Protein AF-A0A662TDF8-F1 (afdb_monomer_lite)

Foldseek 3Di:
DDPVVVVVVVVVVVVVCVVCVVVLQVVQLQQADPCQPPDPPRQRDDPPRGDGHCVSVVVCVVDCNVVVVVVVVVCVVVVVVVCCVVVVVVVCCLVVCCPDPCNDPVNVPD

Sequence (110 aa):
MSWKKILGLIGLAIYGLWALGPYYLTVITSFKKLTDVFSIPPKIIPYVDFTPTLEAYERVFTTRAVWTFVTSLIVASAGTIIAIVVGLLAAYGFSRFPKAPLNDERSFFI

Secondary structure (DSSP, 8-state):
--HHHHHHHHHHHHHHHHHHHHHHHHHHHHTS-HHHHS-SSPP-SBTTTB---SHHHHHHHHTTHHHHHHHHHHHHHHHHHHHHHHHHHHHHHHHH-TTSTTSSGGGG--

Radius of gyration: 24.87 Å; chains: 1; bounding box: 52×32×56 Å

Structure (mmCIF, N/CA/C/O backbone):
data_AF-A0A662TDF8-F1
#
_entry.id   AF-A0A662TDF8-F1
#
loop_
_atom_site.group_PDB
_atom_site.id
_atom_site.type_symbol
_atom_site.label_atom_id
_atom_site.label_alt_id
_atom_site.label_comp_id
_atom_site.label_asym_id
_atom_site.label_entity_id
_atom_site.label_seq_id
_atom_site.pdbx_PDB_ins_code
_atom_site.Cartn_x
_atom_site.Cartn_y
_atom_site.Cartn_z
_atom_site.occupancy
_atom_site.B_iso_or_equiv
_atom_site.auth_seq_id
_atom_site.auth_comp_id
_atom_site.auth_asym_id
_atom_site.auth_atom_id
_atom_site.pdbx_PDB_model_num
ATOM 1 N N . MET A 1 1 ? 26.471 -17.401 17.906 1.00 69.38 1 MET A N 1
ATOM 2 C CA . MET A 1 1 ? 26.042 -16.251 17.072 1.00 69.38 1 MET A CA 1
ATOM 3 C C . MET A 1 1 ? 26.892 -15.041 17.454 1.00 69.38 1 MET A C 1
ATOM 5 O O . MET A 1 1 ? 27.060 -14.817 18.640 1.00 69.38 1 MET A O 1
ATOM 9 N N . SER A 1 2 ? 27.501 -14.318 16.505 1.00 88.56 2 SER A N 1
ATOM 10 C CA . SER A 1 2 ? 28.352 -13.152 16.830 1.00 88.56 2 SER A CA 1
ATOM 11 C C . SER A 1 2 ? 27.508 -12.008 17.413 1.00 88.56 2 SER A C 1
ATOM 13 O O . SER A 1 2 ? 26.439 -11.724 16.879 1.00 88.56 2 SER A O 1
ATOM 15 N N . TRP A 1 3 ? 27.991 -11.333 18.463 1.00 89.62 3 TRP A N 1
ATOM 16 C CA . TRP A 1 3 ? 27.353 -10.174 19.121 1.00 89.62 3 TRP A CA 1
ATOM 17 C C . TRP A 1 3 ? 26.863 -9.101 18.133 1.00 89.62 3 TRP A C 1
ATOM 19 O O . TRP A 1 3 ? 25.749 -8.598 18.255 1.00 89.62 3 TRP A O 1
ATOM 29 N N . LYS A 1 4 ? 27.637 -8.842 17.070 1.00 93.56 4 LYS A N 1
ATOM 30 C CA . LYS A 1 4 ? 27.266 -7.901 16.000 1.00 93.56 4 LYS A CA 1
ATOM 31 C C . LYS A 1 4 ? 25.969 -8.298 15.281 1.00 93.56 4 LYS A C 1
ATOM 33 O O . LYS A 1 4 ? 25.192 -7.431 14.902 1.00 93.56 4 LYS A O 1
ATOM 38 N N . LYS A 1 5 ? 25.710 -9.602 15.120 1.00 92.31 5 LYS A N 1
ATOM 39 C CA . LYS A 1 5 ? 24.472 -10.110 14.504 1.00 92.31 5 LYS A CA 1
ATOM 40 C C . LYS A 1 5 ? 23.270 -9.915 15.424 1.00 92.31 5 LYS A C 1
ATOM 42 O O . LYS A 1 5 ? 22.206 -9.565 14.940 1.00 92.31 5 LYS A O 1
ATOM 47 N N . ILE A 1 6 ? 23.445 -10.110 16.733 1.00 94.62 6 ILE A N 1
ATOM 48 C CA . ILE A 1 6 ? 22.377 -9.891 17.719 1.00 94.62 6 ILE A CA 1
ATOM 49 C C . ILE A 1 6 ? 21.980 -8.413 17.731 1.00 94.62 6 ILE A C 1
ATOM 51 O O . ILE A 1 6 ? 20.801 -8.103 17.597 1.00 94.62 6 ILE A O 1
ATOM 55 N N . LEU A 1 7 ? 22.961 -7.505 17.786 1.00 95.38 7 LEU A N 1
ATOM 56 C CA . LEU A 1 7 ? 22.705 -6.067 17.682 1.00 95.38 7 LEU A CA 1
ATOM 57 C C . LEU A 1 7 ? 22.019 -5.687 16.365 1.00 95.38 7 LEU A C 1
ATOM 59 O O . LEU A 1 7 ? 21.060 -4.921 16.376 1.00 95.38 7 LEU A O 1
ATOM 63 N N . GLY A 1 8 ? 22.477 -6.250 15.242 1.00 96.00 8 GLY A N 1
ATOM 64 C CA . GLY A 1 8 ? 21.857 -6.021 13.937 1.00 96.00 8 GLY A CA 1
ATOM 65 C C . GLY A 1 8 ? 20.395 -6.475 13.886 1.00 96.00 8 GLY A C 1
ATOM 66 O O . GLY A 1 8 ? 19.549 -5.745 13.381 1.00 96.00 8 GLY A O 1
ATOM 67 N N . LEU A 1 9 ? 20.078 -7.641 14.457 1.00 96.12 9 LEU A N 1
ATOM 68 C CA . LEU A 1 9 ? 18.707 -8.158 14.519 1.00 96.12 9 LEU A CA 1
ATOM 69 C C . LEU A 1 9 ? 17.807 -7.316 15.426 1.00 96.12 9 LEU A C 1
ATOM 71 O O . LEU A 1 9 ? 16.669 -7.043 15.058 1.00 96.12 9 LEU A O 1
ATOM 75 N N . ILE A 1 10 ? 18.313 -6.875 16.581 1.00 96.75 10 ILE A N 1
ATOM 76 C CA . ILE A 1 10 ? 17.571 -5.983 17.483 1.00 96.75 10 ILE A CA 1
ATOM 77 C C . ILE A 1 10 ? 17.284 -4.650 16.784 1.00 96.75 10 ILE A C 1
ATOM 79 O O . ILE A 1 10 ? 16.146 -4.187 16.799 1.00 96.75 10 ILE A O 1
ATOM 83 N N . GLY A 1 11 ? 18.285 -4.063 16.122 1.00 96.88 11 GLY A N 1
ATOM 84 C CA . GLY A 1 11 ? 18.109 -2.831 15.352 1.00 96.88 11 GLY A CA 1
ATOM 85 C C . GLY A 1 11 ? 17.078 -2.983 14.232 1.00 96.88 11 GLY A C 1
ATOM 86 O O . GLY A 1 11 ? 16.192 -2.141 14.094 1.00 96.88 11 GLY A O 1
ATOM 87 N N . LEU A 1 12 ? 17.136 -4.089 13.484 1.00 96.88 12 LEU A N 1
ATOM 88 C CA . LEU A 1 12 ? 16.159 -4.403 12.441 1.00 96.88 12 LEU A CA 1
ATOM 89 C C . LEU A 1 12 ? 14.746 -4.574 13.012 1.00 96.88 12 LEU A C 1
ATOM 91 O O . LEU A 1 12 ? 13.791 -4.075 12.424 1.00 96.88 12 LEU A O 1
ATOM 95 N N . ALA A 1 13 ? 14.606 -5.243 14.159 1.00 96.50 13 ALA A N 1
ATOM 96 C CA . ALA A 1 13 ? 13.317 -5.433 14.816 1.00 96.50 13 ALA A CA 1
ATOM 97 C C . ALA A 1 13 ? 12.715 -4.100 15.284 1.00 96.50 13 ALA A C 1
ATOM 99 O O . ALA A 1 13 ? 11.542 -3.840 15.028 1.00 96.50 13 ALA A O 1
ATOM 100 N N . ILE A 1 14 ? 13.515 -3.229 15.907 1.00 97.31 14 ILE A N 1
ATOM 101 C CA . ILE A 1 14 ? 13.073 -1.895 16.346 1.00 97.31 14 ILE A CA 1
ATOM 102 C C . ILE A 1 14 ? 12.636 -1.053 15.145 1.00 97.31 14 ILE A C 1
ATOM 104 O O . ILE A 1 14 ? 11.553 -0.467 15.163 1.00 97.31 14 ILE A O 1
ATOM 108 N N . TYR A 1 15 ? 13.448 -1.021 14.087 1.00 97.12 15 TYR A N 1
ATOM 109 C CA . TYR A 1 15 ? 13.101 -0.301 12.865 1.00 97.12 15 TYR A CA 1
ATOM 110 C C . TYR A 1 15 ? 11.837 -0.869 12.212 1.00 97.12 15 TYR A C 1
ATOM 112 O O . TYR A 1 15 ? 10.969 -0.108 11.796 1.00 97.12 15 TYR A O 1
ATOM 120 N N . GLY A 1 16 ? 11.696 -2.196 12.181 1.00 97.00 16 GLY A N 1
ATOM 121 C CA . GLY A 1 16 ? 10.501 -2.871 11.688 1.00 97.00 16 GLY A CA 1
ATOM 122 C C . GLY A 1 16 ? 9.251 -2.481 12.474 1.00 97.00 16 GLY A C 1
ATOM 123 O O . GLY A 1 16 ? 8.243 -2.128 11.872 1.00 97.00 16 GLY A O 1
ATOM 124 N N . LEU A 1 17 ? 9.316 -2.464 13.808 1.00 95.75 17 LEU A N 1
ATOM 125 C CA . LEU A 1 17 ? 8.200 -2.022 14.652 1.00 95.75 17 LEU A CA 1
ATOM 126 C C . LEU A 1 17 ? 7.835 -0.556 14.398 1.00 95.75 17 LEU A C 1
ATOM 128 O O . LEU A 1 17 ? 6.655 -0.228 14.290 1.00 95.75 17 LEU A O 1
ATOM 132 N N . TRP A 1 18 ? 8.833 0.315 14.255 1.00 96.44 18 TRP A N 1
ATOM 133 C CA . TRP A 1 18 ? 8.610 1.725 13.942 1.00 96.44 18 TRP A CA 1
ATOM 134 C C . TRP A 1 18 ? 7.978 1.916 12.557 1.00 96.44 18 TRP A C 1
ATOM 136 O O . TRP A 1 18 ? 6.995 2.642 12.420 1.00 96.44 18 TRP A O 1
ATOM 146 N N . ALA A 1 19 ? 8.485 1.208 11.546 1.00 96.12 19 ALA A N 1
ATOM 147 C CA . ALA A 1 19 ? 7.968 1.256 10.184 1.00 96.12 19 ALA A CA 1
ATOM 148 C C . ALA A 1 19 ? 6.542 0.690 10.083 1.00 96.12 19 ALA A C 1
ATOM 150 O O . ALA A 1 19 ? 5.734 1.214 9.321 1.00 96.12 19 ALA A O 1
ATOM 151 N N . LEU A 1 20 ? 6.218 -0.352 10.858 1.00 96.12 20 LEU A N 1
ATOM 152 C CA . LEU A 1 20 ? 4.903 -1.003 10.862 1.00 96.12 20 LEU A CA 1
ATOM 153 C C . LEU A 1 20 ? 3.865 -0.300 11.747 1.00 96.12 20 LEU A C 1
ATOM 155 O O . LEU A 1 20 ? 2.669 -0.467 11.513 1.00 96.12 20 LEU A O 1
ATOM 159 N N . GLY A 1 21 ? 4.288 0.509 12.719 1.00 94.94 21 GLY A N 1
ATOM 160 C CA . GLY A 1 21 ? 3.408 1.273 13.609 1.00 94.94 21 GLY A CA 1
ATOM 161 C C . GLY A 1 21 ? 2.254 2.015 12.906 1.00 94.94 21 GLY A C 1
ATOM 162 O O . GLY A 1 21 ? 1.094 1.776 13.252 1.00 94.94 21 GLY A O 1
ATOM 163 N N . PRO A 1 22 ? 2.503 2.872 11.896 1.00 95.00 22 PRO A N 1
ATOM 164 C CA . PRO A 1 22 ? 1.427 3.574 11.186 1.00 95.00 22 PRO A CA 1
ATOM 165 C C . PRO A 1 22 ? 0.495 2.635 10.401 1.00 95.00 22 PRO A C 1
ATOM 167 O O . PRO A 1 22 ? -0.705 2.903 10.288 1.00 95.00 22 PRO A O 1
ATOM 170 N N . TYR A 1 23 ? 1.007 1.510 9.894 1.00 95.94 23 TYR A N 1
ATOM 171 C CA . TYR A 1 23 ? 0.178 0.508 9.217 1.00 95.94 23 TYR A CA 1
ATOM 172 C C . TYR A 1 23 ? -0.722 -0.222 10.206 1.00 95.94 23 TYR A C 1
ATOM 174 O O . TYR A 1 23 ? -1.902 -0.405 9.920 1.00 95.94 23 TYR A O 1
ATOM 182 N N . TYR A 1 24 ? -0.209 -0.561 11.391 1.00 94.94 24 TYR A N 1
ATOM 183 C CA . TYR A 1 24 ? -1.027 -1.108 12.469 1.00 94.94 24 TYR A CA 1
ATOM 184 C C . TYR A 1 24 ? -2.194 -0.172 12.793 1.00 94.94 24 TYR A C 1
ATOM 186 O O . TYR A 1 24 ? -3.339 -0.620 12.793 1.00 94.94 24 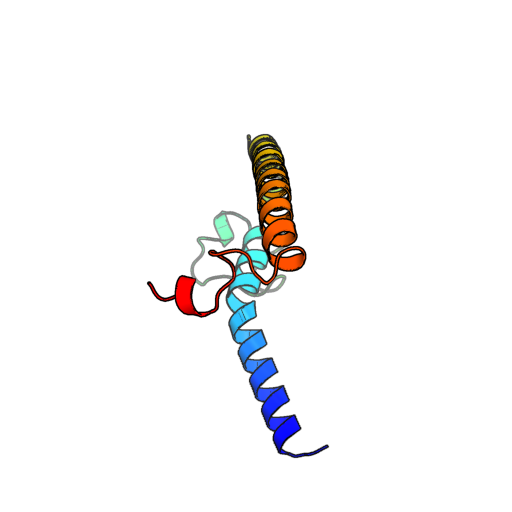TYR A O 1
ATOM 194 N N . LEU A 1 25 ? -1.925 1.130 12.961 1.00 93.62 25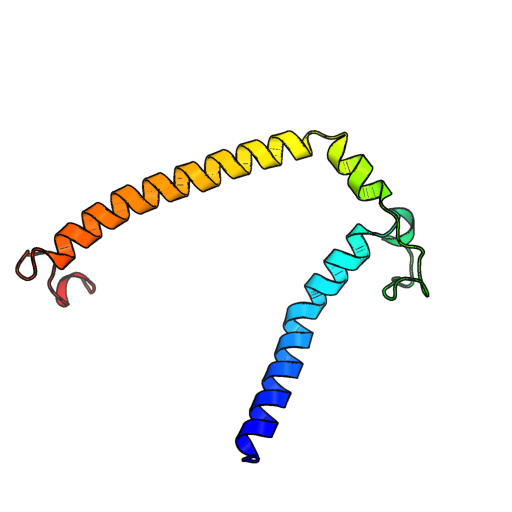 LEU A N 1
ATOM 195 C CA . LEU A 1 25 ? -2.966 2.130 13.212 1.00 93.62 25 LEU A CA 1
ATOM 196 C C . LEU A 1 25 ? -3.999 2.201 12.081 1.00 93.62 25 LEU A C 1
ATOM 198 O O . LEU A 1 25 ? -5.192 2.268 12.358 1.00 93.62 25 LEU A O 1
ATOM 202 N N . THR A 1 26 ? -3.558 2.137 10.825 1.00 94.62 26 THR A N 1
ATOM 203 C CA . THR A 1 26 ? -4.446 2.155 9.650 1.00 94.62 26 THR A CA 1
ATOM 204 C C . THR A 1 26 ? -5.339 0.913 9.585 1.00 94.62 26 THR A C 1
ATOM 206 O O . THR A 1 26 ? -6.529 0.999 9.280 1.00 94.62 26 THR A O 1
ATOM 209 N N . VAL A 1 27 ? -4.785 -0.257 9.904 1.00 95.12 27 VAL A N 1
ATOM 210 C CA . VAL A 1 27 ? -5.541 -1.513 9.913 1.00 95.12 27 VAL A CA 1
ATOM 211 C C . VAL A 1 27 ? -6.585 -1.484 11.023 1.00 95.12 27 VAL A C 1
ATOM 213 O O . VAL A 1 27 ? -7.760 -1.702 10.743 1.00 95.12 27 VAL A O 1
ATOM 216 N N . ILE A 1 28 ? -6.215 -1.151 12.263 1.00 94.31 28 ILE A N 1
ATOM 217 C CA . ILE A 1 28 ? -7.189 -1.132 13.364 1.00 94.31 28 ILE A CA 1
ATOM 218 C C . ILE A 1 28 ? -8.284 -0.082 13.154 1.00 94.31 28 ILE A C 1
ATOM 220 O O . ILE A 1 28 ? -9.422 -0.330 13.538 1.00 94.31 28 ILE A O 1
ATOM 224 N N . THR A 1 29 ? -7.982 1.078 12.553 1.00 93.62 29 THR A N 1
ATOM 225 C CA . THR A 1 29 ? -8.994 2.118 12.308 1.00 93.62 29 THR A CA 1
ATOM 226 C C . THR A 1 29 ? -10.001 1.691 11.255 1.00 93.62 29 THR A C 1
ATOM 228 O O . THR A 1 29 ? -11.169 2.041 11.391 1.00 93.62 29 THR A O 1
ATOM 231 N N . SER A 1 30 ? -9.597 0.874 10.277 1.00 94.19 30 SER A N 1
ATOM 232 C CA . SER A 1 30 ? -10.517 0.314 9.278 1.00 94.19 30 SER A CA 1
ATOM 233 C C . SER A 1 30 ? -11.607 -0.588 9.878 1.00 94.19 30 SER A C 1
ATOM 235 O O . SER A 1 30 ? -12.673 -0.726 9.285 1.00 94.19 30 SER A O 1
ATOM 237 N N . PHE A 1 31 ? -11.363 -1.164 11.063 1.00 95.25 31 PHE A N 1
ATOM 238 C CA . PHE A 1 31 ? -12.317 -2.020 11.779 1.00 95.25 31 PHE A CA 1
ATOM 239 C C . PHE A 1 31 ? -13.090 -1.290 12.892 1.00 95.25 31 PHE A C 1
ATOM 241 O O . PHE A 1 31 ? -13.898 -1.912 13.585 1.00 95.25 31 PHE A O 1
ATOM 248 N N . LYS A 1 32 ? -12.857 0.010 13.105 1.00 92.88 32 LYS A N 1
ATOM 249 C CA . LYS A 1 32 ? -13.582 0.806 14.109 1.00 92.88 32 LYS A CA 1
ATOM 250 C C . LYS A 1 32 ? -14.879 1.366 13.538 1.00 92.88 32 LYS A C 1
ATOM 252 O O . LYS A 1 32 ? -14.956 1.712 12.361 1.00 92.88 32 LYS A O 1
ATOM 257 N N . LYS A 1 33 ? -15.872 1.560 14.408 1.00 91.62 33 LYS A N 1
ATOM 258 C CA . LYS A 1 33 ? -17.033 2.399 14.089 1.00 91.62 33 LYS A CA 1
ATOM 259 C C . LYS A 1 33 ? -16.603 3.856 13.960 1.00 91.62 33 LYS A C 1
ATOM 261 O O . LYS A 1 33 ? -15.683 4.293 14.650 1.00 91.62 33 LYS A O 1
ATOM 266 N N . LEU A 1 34 ? -17.321 4.642 13.156 1.00 88.12 34 LEU A N 1
ATOM 267 C CA . LEU A 1 34 ? -17.028 6.073 12.984 1.00 88.12 34 LEU A CA 1
ATOM 268 C C . LEU A 1 34 ? -17.005 6.831 14.320 1.00 88.12 34 LEU A C 1
ATOM 270 O O . LEU A 1 34 ? -16.165 7.701 14.516 1.00 88.12 34 LEU A O 1
ATOM 274 N N . THR A 1 35 ? -17.864 6.455 15.268 1.00 89.94 35 THR A N 1
ATOM 275 C CA . THR A 1 35 ? -17.896 7.039 16.617 1.00 89.94 35 THR A CA 1
ATOM 276 C C . THR A 1 35 ? -16.639 6.739 17.437 1.00 89.94 35 THR A C 1
ATOM 278 O O . THR A 1 35 ? -16.202 7.588 18.206 1.00 89.94 35 THR A O 1
ATOM 281 N N . ASP A 1 36 ? -16.033 5.561 17.260 1.00 89.06 36 ASP A N 1
ATOM 282 C CA . ASP A 1 36 ? -14.815 5.139 17.969 1.00 89.06 36 ASP A CA 1
ATOM 283 C C . ASP A 1 36 ? -13.534 5.702 17.336 1.00 89.06 36 ASP A C 1
ATOM 285 O O . ASP A 1 36 ? -12.484 5.742 17.976 1.00 89.06 36 ASP A O 1
ATOM 289 N N . VAL A 1 37 ? -13.596 6.138 16.074 1.00 88.88 37 VAL A N 1
ATOM 290 C CA . VAL A 1 37 ? -12.472 6.806 15.397 1.00 88.88 37 VAL A CA 1
ATOM 291 C C . VAL A 1 37 ? -12.248 8.212 15.961 1.00 88.88 37 VAL A C 1
ATOM 293 O O . VAL A 1 37 ? -11.102 8.627 16.106 1.00 88.88 37 VAL A O 1
ATOM 296 N N . PHE A 1 38 ? -13.324 8.925 16.310 1.00 89.31 38 PHE A N 1
ATOM 297 C CA . PHE A 1 38 ? -13.268 10.304 16.815 1.00 89.31 38 PHE A CA 1
ATOM 298 C C . PHE A 1 38 ? -13.365 10.415 18.348 1.00 89.31 38 PHE A C 1
ATOM 300 O O . PHE A 1 38 ? -13.480 11.521 18.876 1.00 89.31 38 PHE A O 1
ATOM 307 N N . SER A 1 39 ? -13.328 9.297 19.081 1.00 90.06 39 SER A N 1
ATOM 308 C CA . SER A 1 39 ? -13.399 9.311 20.545 1.00 90.06 39 SER A CA 1
ATOM 309 C C . SER A 1 39 ? -12.074 9.731 21.191 1.00 90.06 39 SER A C 1
ATOM 311 O O . SER A 1 39 ? -11.001 9.325 20.742 1.00 90.06 39 SER A O 1
ATOM 313 N N . ILE A 1 40 ? -12.157 10.475 22.297 1.00 89.50 40 ILE A N 1
ATOM 314 C CA . ILE A 1 40 ? -11.024 10.835 23.161 1.00 89.50 40 ILE A CA 1
ATOM 315 C C . ILE A 1 40 ? -11.231 10.128 24.512 1.00 89.50 40 ILE A C 1
ATOM 317 O O . ILE A 1 40 ? -12.278 10.351 25.122 1.00 89.50 40 ILE A O 1
ATOM 321 N N . PRO A 1 41 ? -10.289 9.304 25.016 1.00 88.25 41 PRO A N 1
ATOM 322 C CA . PRO A 1 41 ? -8.967 8.969 24.467 1.00 88.25 41 PRO A CA 1
ATOM 323 C C . PRO A 1 41 ? -9.014 8.044 23.228 1.00 88.25 41 PRO A C 1
ATOM 325 O O . PRO A 1 41 ? -10.009 7.346 23.020 1.00 88.25 41 PRO A O 1
ATOM 328 N N . PRO A 1 42 ? -7.949 8.015 22.398 1.00 87.50 42 PRO A N 1
ATOM 329 C CA . PRO A 1 42 ? -7.900 7.175 21.205 1.00 87.50 42 PRO A CA 1
ATOM 330 C C . PRO A 1 42 ? -7.855 5.692 21.580 1.00 87.50 42 PRO A C 1
ATOM 332 O O . PRO A 1 42 ? -6.983 5.243 22.319 1.00 87.50 42 PRO A O 1
ATOM 335 N N . LYS A 1 43 ? -8.777 4.920 21.011 1.00 89.69 43 LYS A N 1
ATOM 336 C CA . LYS A 1 43 ? -8.876 3.469 21.194 1.00 89.69 43 LYS A CA 1
ATOM 337 C C . LYS A 1 43 ? -7.874 2.777 20.278 1.00 89.69 43 LYS A C 1
ATOM 339 O O . LYS A 1 43 ? -7.966 2.967 19.068 1.00 89.69 43 LYS A O 1
ATOM 344 N N . ILE A 1 44 ? -6.914 2.009 20.780 1.00 90.31 44 ILE A N 1
ATOM 345 C CA . ILE A 1 44 ? -5.839 1.428 19.947 1.00 90.31 44 ILE A CA 1
ATOM 346 C C . ILE A 1 44 ? -5.880 -0.101 19.982 1.00 90.31 44 ILE A C 1
ATOM 348 O O . ILE A 1 44 ? -5.641 -0.747 18.963 1.00 90.31 44 ILE A O 1
ATOM 352 N N . ILE A 1 45 ? -6.244 -0.687 21.115 1.00 91.31 45 ILE A N 1
ATOM 353 C CA . ILE A 1 45 ? -6.188 -2.126 21.340 1.00 91.31 45 ILE A CA 1
ATOM 354 C C . ILE A 1 45 ? -7.548 -2.753 20.979 1.00 91.31 45 ILE A C 1
ATOM 356 O O . ILE A 1 45 ? -8.553 -2.468 21.639 1.00 91.31 45 ILE A O 1
ATOM 360 N N . PRO A 1 46 ? -7.624 -3.614 19.946 1.00 88.25 46 PRO A N 1
ATOM 361 C CA . PRO A 1 46 ? -8.867 -4.298 19.591 1.00 88.25 46 PRO A CA 1
ATOM 362 C C . PRO A 1 46 ? -9.308 -5.255 20.708 1.00 88.25 46 PRO 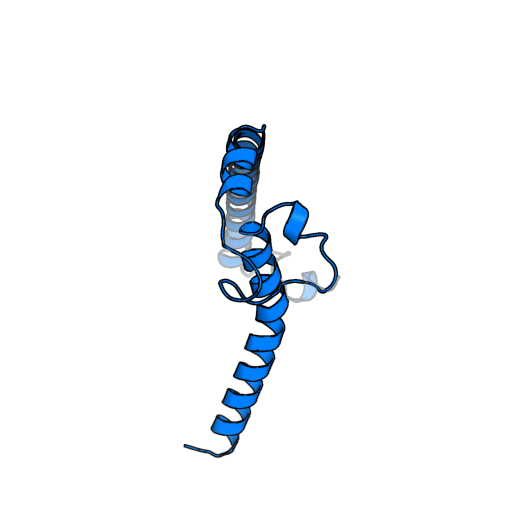A C 1
ATOM 364 O O . PRO A 1 46 ? -8.471 -5.821 21.407 1.00 88.25 46 PRO A O 1
ATOM 367 N N . TYR A 1 47 ? -10.622 -5.443 20.867 1.00 88.06 47 TYR A N 1
ATOM 368 C CA . TYR A 1 47 ? -11.282 -6.250 21.912 1.00 88.06 47 TYR A CA 1
ATOM 369 C C . TYR A 1 47 ? -11.163 -5.727 23.351 1.00 88.06 47 TYR A C 1
ATOM 371 O O . TYR A 1 47 ? -11.953 -6.138 24.197 1.00 88.06 47 TYR A O 1
ATOM 379 N N . VAL A 1 48 ? -10.230 -4.812 23.625 1.00 88.31 48 VAL A N 1
ATOM 380 C CA . VAL A 1 48 ? -10.109 -4.119 24.917 1.00 88.31 48 VAL A CA 1
ATOM 381 C C . VAL A 1 48 ? -10.766 -2.742 24.842 1.00 88.31 48 VAL A C 1
ATOM 383 O O . VAL A 1 48 ? -11.644 -2.436 25.643 1.00 88.31 48 VAL A O 1
ATOM 386 N N . ASP A 1 49 ? -10.406 -1.940 23.836 1.00 88.19 49 ASP A N 1
ATOM 387 C CA . ASP A 1 49 ? -10.873 -0.553 23.720 1.00 88.19 49 ASP A CA 1
ATOM 388 C C . ASP A 1 49 ? -12.131 -0.414 22.839 1.00 88.19 49 ASP A C 1
ATOM 390 O O . ASP A 1 49 ? -12.940 0.505 23.012 1.00 88.19 49 ASP A O 1
ATOM 394 N N . PHE A 1 50 ? -12.295 -1.306 21.856 1.00 89.31 50 PHE A N 1
ATOM 395 C CA . PHE A 1 50 ? -13.415 -1.317 20.909 1.00 89.31 50 PHE A CA 1
ATOM 396 C C . PHE A 1 50 ? -13.723 -2.728 20.399 1.00 89.31 50 PHE A C 1
ATOM 398 O O . PHE A 1 50 ? -12.863 -3.613 20.402 1.00 89.31 50 PHE A O 1
ATOM 405 N N . THR A 1 51 ? -14.945 -2.922 19.904 1.00 91.88 51 THR A N 1
ATOM 406 C CA . THR A 1 51 ? -15.363 -4.144 19.213 1.00 91.88 51 THR A CA 1
ATOM 407 C C . THR A 1 51 ? -15.127 -3.992 17.704 1.00 91.88 51 THR A C 1
ATOM 409 O O . THR A 1 51 ? -15.677 -3.069 17.102 1.00 91.88 51 THR A O 1
ATOM 412 N N . PRO A 1 52 ? -14.295 -4.842 17.069 1.00 92.81 52 PRO A N 1
ATOM 413 C CA . PRO A 1 52 ? -14.071 -4.779 15.625 1.00 92.81 52 PRO A CA 1
ATOM 414 C C . PRO A 1 52 ? -15.364 -4.993 14.829 1.00 92.81 52 PRO A C 1
ATOM 416 O O . PRO A 1 52 ? -16.160 -5.875 15.151 1.00 92.81 52 PRO A O 1
ATOM 419 N N . THR A 1 53 ? -15.563 -4.201 13.775 1.00 94.00 53 THR A N 1
ATOM 420 C CA . THR A 1 53 ? -16.747 -4.254 12.903 1.00 94.00 53 THR A CA 1
ATOM 421 C C . THR A 1 53 ? -16.366 -4.177 11.426 1.00 94.00 53 THR A C 1
ATOM 423 O O . THR A 1 53 ? -15.301 -3.667 11.081 1.00 94.00 53 THR A O 1
ATOM 426 N N . LEU A 1 54 ? -17.249 -4.663 10.549 1.00 93.50 54 LEU A N 1
ATOM 427 C CA . LEU A 1 54 ? -17.090 -4.602 9.088 1.00 93.50 54 LEU A CA 1
ATOM 428 C C . LEU A 1 54 ? -17.950 -3.514 8.423 1.00 93.50 54 LEU A C 1
ATOM 430 O O . LEU A 1 54 ? -17.945 -3.382 7.203 1.00 93.50 54 LEU A O 1
ATOM 434 N N . GLU A 1 55 ? -18.637 -2.692 9.217 1.00 93.19 55 GLU A N 1
ATOM 435 C CA . GLU A 1 55 ? -19.561 -1.651 8.746 1.00 93.19 55 GLU A CA 1
ATOM 436 C C . GLU A 1 55 ? -18.894 -0.673 7.762 1.00 93.19 55 GLU A C 1
ATOM 438 O O . GLU A 1 55 ? -19.464 -0.307 6.733 1.00 93.19 55 GLU A O 1
ATOM 443 N N . ALA A 1 56 ? -17.644 -0.284 8.037 1.00 91.75 56 ALA A N 1
ATOM 444 C CA . ALA A 1 56 ? -16.874 0.580 7.147 1.00 91.75 56 ALA A CA 1
ATOM 445 C C . ALA A 1 56 ? -16.650 -0.061 5.764 1.00 91.75 56 ALA A C 1
ATOM 447 O O . ALA A 1 56 ? -16.746 0.626 4.748 1.00 91.75 56 ALA A O 1
ATOM 448 N N . TYR A 1 57 ? -16.404 -1.373 5.711 1.00 92.62 57 TYR A N 1
ATOM 449 C CA . TYR A 1 57 ? -16.212 -2.108 4.461 1.00 92.62 57 TYR A CA 1
ATOM 450 C C . TYR A 1 57 ? -17.518 -2.216 3.673 1.00 92.62 57 TYR A C 1
ATOM 452 O O . TYR A 1 57 ? -17.537 -1.894 2.486 1.00 92.62 57 TYR A O 1
ATOM 460 N N . GLU A 1 58 ? -18.622 -2.581 4.328 1.00 92.38 58 GLU A N 1
ATOM 461 C CA . GLU A 1 58 ? -19.955 -2.616 3.707 1.00 92.38 58 GLU A CA 1
ATOM 462 C C . GLU A 1 58 ? -20.315 -1.257 3.088 1.00 92.38 58 GLU A C 1
ATOM 464 O O . GLU A 1 58 ? -20.757 -1.167 1.936 1.00 92.38 58 GLU A O 1
ATOM 469 N N . ARG A 1 59 ? -20.024 -0.167 3.807 1.00 91.38 59 ARG A N 1
ATOM 470 C CA . ARG A 1 59 ? -20.203 1.193 3.297 1.00 91.38 59 ARG A CA 1
ATOM 471 C C . ARG A 1 59 ? -19.327 1.483 2.076 1.00 91.38 59 ARG A C 1
ATOM 473 O O . ARG A 1 59 ? -19.795 2.119 1.140 1.00 91.38 59 ARG A O 1
ATOM 480 N N . VAL A 1 60 ? -18.077 1.029 2.042 1.00 91.75 60 VAL A N 1
ATOM 481 C CA . VAL A 1 60 ? -17.199 1.237 0.876 1.00 91.75 60 VAL A CA 1
ATOM 482 C C . VAL A 1 60 ? -17.762 0.538 -0.363 1.00 91.75 60 VAL A C 1
ATOM 484 O O . VAL A 1 60 ? -17.825 1.160 -1.425 1.00 91.75 60 VAL A O 1
ATOM 487 N N . PHE A 1 61 ? -18.246 -0.699 -0.238 1.00 88.75 61 PHE A N 1
ATOM 488 C CA . PHE A 1 61 ? -18.788 -1.452 -1.376 1.00 88.75 61 PHE A CA 1
ATOM 489 C C . PHE A 1 61 ? -20.105 -0.896 -1.929 1.00 88.75 61 PHE A C 1
ATOM 491 O O . PHE A 1 61 ? -20.399 -1.098 -3.105 1.00 88.75 61 PHE A O 1
ATOM 498 N N . THR A 1 62 ? -20.873 -0.153 -1.129 1.00 90.19 62 THR A N 1
ATOM 499 C CA . THR A 1 62 ? -22.092 0.536 -1.597 1.00 90.19 62 THR A CA 1
ATOM 500 C C . THR A 1 62 ? -21.810 1.876 -2.287 1.00 90.19 62 THR A C 1
ATOM 502 O O . THR A 1 62 ? -22.704 2.467 -2.891 1.00 90.19 62 THR A O 1
ATOM 505 N N . THR A 1 63 ? -20.568 2.365 -2.240 1.00 91.44 63 THR A N 1
ATOM 506 C CA . THR A 1 63 ? -20.152 3.607 -2.910 1.00 91.44 63 THR A CA 1
ATOM 507 C C . THR A 1 63 ? -19.506 3.340 -4.273 1.00 91.44 63 THR A C 1
ATOM 509 O O . THR A 1 63 ? -19.303 2.204 -4.694 1.00 91.44 63 THR A O 1
ATOM 512 N N . ARG A 1 64 ? -19.095 4.409 -4.972 1.00 91.56 64 ARG A N 1
ATOM 513 C CA . ARG A 1 64 ? -18.334 4.319 -6.233 1.00 91.56 64 ARG A CA 1
ATOM 514 C C . ARG A 1 64 ? -16.914 3.756 -6.079 1.00 91.56 64 ARG A C 1
ATOM 516 O O . ARG A 1 64 ? -16.203 3.676 -7.077 1.00 91.56 64 ARG A O 1
ATOM 523 N N . ALA A 1 65 ? -16.492 3.362 -4.876 1.00 91.50 65 ALA A N 1
ATOM 524 C CA . ALA A 1 65 ? -15.148 2.849 -4.626 1.00 91.50 65 ALA A CA 1
ATOM 525 C C . ALA A 1 65 ? -14.781 1.684 -5.556 1.00 91.50 65 ALA A C 1
ATOM 527 O O . ALA A 1 65 ? -13.683 1.675 -6.106 1.00 91.50 65 ALA A O 1
ATOM 528 N N . VAL A 1 66 ? -15.714 0.757 -5.807 1.00 90.69 66 VAL A N 1
ATOM 529 C CA . VAL A 1 66 ? -15.497 -0.384 -6.715 1.00 90.69 66 VAL A CA 1
ATOM 530 C C . VAL A 1 66 ? -15.086 0.086 -8.111 1.00 90.69 66 VAL A C 1
ATOM 532 O O . VAL A 1 66 ? -14.120 -0.420 -8.677 1.00 90.69 66 VAL A O 1
ATOM 535 N N . TRP A 1 67 ? -15.767 1.102 -8.646 1.00 93.44 67 TRP A N 1
ATOM 536 C CA . TRP A 1 67 ? -15.427 1.658 -9.953 1.00 93.44 67 TRP A CA 1
ATOM 537 C C . TRP A 1 67 ? -14.052 2.328 -9.945 1.00 93.44 67 TRP A C 1
ATOM 539 O O . TRP A 1 67 ? -13.252 2.090 -10.847 1.00 93.44 67 TRP A O 1
ATOM 549 N N . THR A 1 68 ? -13.735 3.090 -8.895 1.00 94.50 68 THR A N 1
ATOM 550 C CA . THR A 1 68 ? -12.413 3.711 -8.727 1.00 94.50 68 THR A CA 1
ATOM 551 C C . THR A 1 68 ? -11.286 2.671 -8.693 1.00 94.50 68 THR A C 1
ATOM 553 O O . THR A 1 68 ? -10.223 2.893 -9.284 1.00 94.50 68 THR A O 1
ATOM 556 N N . PHE A 1 69 ? -11.503 1.517 -8.052 1.00 94.50 69 PHE A N 1
ATOM 557 C CA . PHE A 1 69 ? -10.538 0.413 -8.056 1.00 94.50 69 PHE A CA 1
ATOM 558 C C . PHE A 1 69 ? -10.331 -0.158 -9.460 1.00 94.50 69 PHE A C 1
ATOM 560 O O . PHE A 1 69 ? -9.187 -0.345 -9.874 1.00 94.50 69 PHE A O 1
ATOM 567 N N . VAL A 1 70 ? -11.410 -0.366 -10.221 1.00 96.06 70 VAL A N 1
ATOM 568 C CA . VAL A 1 70 ? -11.331 -0.856 -11.607 1.00 96.06 70 VAL A CA 1
ATOM 569 C C . VAL A 1 70 ? -10.568 0.126 -12.493 1.00 96.06 70 VAL A C 1
ATOM 571 O O . VAL A 1 70 ? -9.639 -0.276 -13.193 1.00 96.06 70 VAL A O 1
ATOM 574 N N . THR A 1 71 ? -10.889 1.420 -12.432 1.00 97.06 71 THR A N 1
ATOM 575 C CA . THR A 1 71 ? -10.177 2.428 -13.230 1.00 97.06 71 THR A CA 1
ATOM 576 C C . THR A 1 71 ? -8.701 2.515 -12.849 1.00 97.06 71 THR A C 1
ATOM 578 O O . THR A 1 71 ? -7.852 2.638 -13.728 1.00 97.06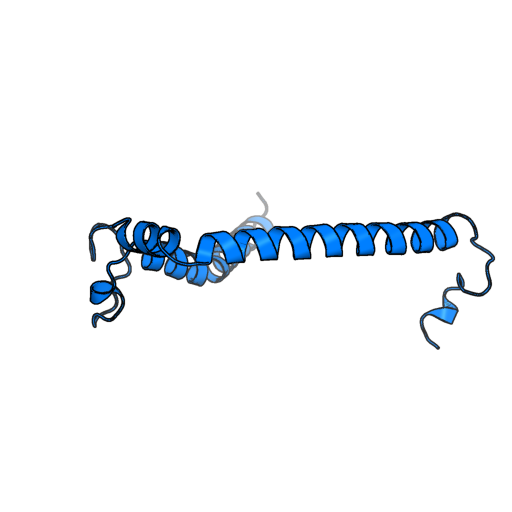 71 THR A O 1
ATOM 581 N N . SER A 1 72 ? -8.373 2.386 -11.559 1.00 97.62 72 SER A N 1
ATOM 582 C CA . SER A 1 72 ? -6.980 2.386 -11.093 1.00 97.62 72 SER A CA 1
ATOM 583 C C . SER A 1 72 ? -6.216 1.166 -11.604 1.00 97.62 72 SER A C 1
ATOM 585 O O . SER A 1 72 ? -5.085 1.303 -12.064 1.00 97.62 72 SER A O 1
ATOM 587 N N . LEU A 1 73 ? -6.844 -0.014 -11.587 1.00 97.81 73 LEU A N 1
ATOM 588 C CA . LEU A 1 73 ? -6.257 -1.243 -12.117 1.00 97.81 73 LEU A CA 1
ATOM 589 C C . LEU A 1 73 ? -5.976 -1.127 -13.621 1.00 97.81 73 LEU A C 1
ATOM 591 O O . LEU A 1 73 ? -4.892 -1.499 -14.074 1.00 97.81 73 LEU A O 1
ATOM 595 N N . ILE A 1 74 ? -6.919 -0.575 -14.389 1.00 98.25 74 ILE A N 1
ATOM 596 C CA . ILE A 1 74 ? -6.757 -0.357 -15.834 1.00 98.25 74 ILE A CA 1
ATOM 597 C C . ILE A 1 74 ? -5.600 0.610 -16.104 1.00 98.25 74 ILE A C 1
ATOM 599 O O . ILE A 1 74 ? -4.716 0.298 -16.896 1.00 98.25 74 ILE A O 1
ATOM 603 N N . VAL A 1 75 ? -5.560 1.760 -15.426 1.00 98.19 75 VAL A N 1
ATOM 604 C CA . VAL A 1 75 ? -4.512 2.770 -15.652 1.00 98.19 75 VAL A CA 1
ATOM 605 C C . VAL A 1 75 ? -3.135 2.253 -15.231 1.00 98.19 75 VAL A C 1
ATOM 607 O O . VAL A 1 75 ? -2.174 2.402 -15.986 1.00 98.19 75 VAL A O 1
ATOM 610 N N . ALA A 1 76 ? -3.028 1.604 -14.069 1.00 98.31 76 ALA A N 1
ATOM 611 C CA . ALA A 1 76 ? -1.762 1.063 -13.579 1.00 98.31 76 ALA A CA 1
ATOM 612 C C . ALA A 1 76 ? -1.216 -0.044 -14.494 1.00 98.31 76 ALA A C 1
ATOM 614 O O . ALA A 1 76 ? -0.025 -0.056 -14.812 1.00 98.31 76 ALA A O 1
ATOM 615 N N . SER A 1 77 ? -2.077 -0.955 -14.955 1.00 98.38 77 SER A N 1
ATOM 616 C CA . SER A 1 77 ? -1.672 -2.038 -15.858 1.00 98.38 77 SER A CA 1
ATOM 617 C C . SER A 1 77 ? -1.297 -1.517 -17.244 1.00 98.38 77 SER A C 1
ATOM 619 O O . SER A 1 77 ? -0.220 -1.848 -17.740 1.00 98.38 77 SER A O 1
ATOM 621 N N . ALA A 1 78 ? -2.114 -0.645 -17.840 1.00 98.31 78 ALA A N 1
ATOM 622 C CA . ALA A 1 78 ? -1.819 -0.037 -19.135 1.00 98.31 78 ALA A CA 1
ATOM 623 C C . ALA A 1 78 ? -0.514 0.772 -19.096 1.00 98.31 78 ALA A C 1
ATOM 625 O O . ALA A 1 78 ? 0.346 0.594 -19.959 1.00 98.31 78 ALA A O 1
ATOM 626 N N . GLY A 1 79 ? -0.326 1.598 -18.061 1.00 98.25 79 GLY A N 1
ATOM 627 C CA . GLY A 1 79 ? 0.907 2.356 -17.856 1.00 98.25 79 GLY A CA 1
ATOM 628 C C . GLY A 1 79 ? 2.130 1.447 -17.719 1.00 98.25 79 GLY A C 1
ATOM 629 O O . GLY A 1 79 ? 3.153 1.696 -18.353 1.00 98.25 79 GLY A O 1
ATOM 630 N N . THR A 1 80 ? 2.001 0.350 -16.968 1.00 98.25 80 THR A N 1
ATOM 631 C CA . THR A 1 80 ? 3.069 -0.649 -16.806 1.00 98.25 80 THR A CA 1
ATOM 632 C C . THR A 1 80 ? 3.429 -1.314 -18.133 1.00 98.25 80 THR A C 1
ATOM 634 O O . THR A 1 80 ? 4.608 -1.412 -18.461 1.00 98.25 80 THR A O 1
ATOM 637 N N . ILE A 1 81 ? 2.440 -1.734 -18.927 1.00 98.50 81 ILE A N 1
ATOM 638 C CA . ILE A 1 81 ? 2.674 -2.368 -20.234 1.00 98.50 81 ILE A CA 1
ATOM 639 C C . ILE A 1 81 ? 3.397 -1.404 -21.172 1.00 98.50 81 ILE A C 1
ATOM 641 O O . ILE A 1 81 ? 4.401 -1.777 -21.774 1.00 98.50 81 ILE A O 1
ATOM 645 N N . ILE A 1 82 ? 2.925 -0.159 -21.269 1.00 98.19 82 ILE A N 1
ATOM 646 C CA . ILE A 1 82 ? 3.547 0.858 -22.124 1.00 98.19 82 ILE A CA 1
ATOM 647 C C . ILE A 1 82 ? 4.991 1.115 -21.678 1.00 98.19 82 ILE A C 1
ATOM 649 O O . ILE A 1 82 ? 5.901 1.096 -22.509 1.00 98.19 82 ILE A O 1
ATOM 653 N N . ALA A 1 83 ? 5.214 1.296 -20.373 1.00 98.00 83 ALA A N 1
ATOM 654 C CA . ALA A 1 83 ? 6.543 1.517 -19.813 1.00 98.00 83 ALA A CA 1
ATOM 655 C C . ALA A 1 83 ? 7.489 0.340 -20.093 1.00 98.00 83 ALA A C 1
ATOM 657 O O 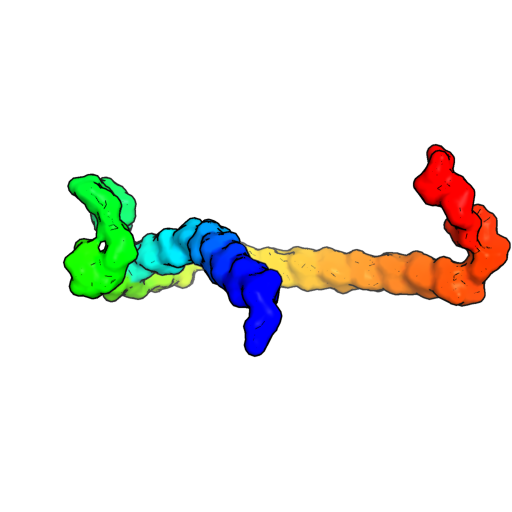. ALA A 1 83 ? 8.632 0.558 -20.492 1.00 98.00 83 ALA A O 1
ATOM 658 N N . ILE A 1 84 ? 7.010 -0.900 -19.946 1.00 98.25 84 ILE A N 1
ATOM 659 C CA . ILE A 1 84 ? 7.788 -2.106 -20.250 1.00 98.25 84 ILE A CA 1
ATOM 660 C C . ILE A 1 84 ? 8.116 -2.175 -21.739 1.00 98.25 84 ILE A C 1
ATOM 662 O O . ILE A 1 84 ? 9.269 -2.403 -22.081 1.00 98.25 84 ILE A O 1
ATOM 666 N N . VAL A 1 85 ? 7.149 -1.965 -22.634 1.00 98.06 85 VAL A N 1
ATOM 667 C CA . VAL A 1 85 ? 7.385 -2.056 -24.084 1.00 98.06 85 VAL A CA 1
ATOM 668 C C . VAL A 1 85 ? 8.451 -1.053 -24.521 1.00 98.06 85 VAL A C 1
ATOM 670 O O . VAL A 1 85 ? 9.432 -1.434 -25.159 1.00 98.06 85 VAL A O 1
ATOM 673 N N . VAL A 1 86 ? 8.306 0.215 -24.134 1.00 96.69 86 VAL A N 1
ATOM 674 C CA . VAL A 1 86 ? 9.275 1.261 -24.493 1.00 96.69 86 VAL A CA 1
ATOM 675 C C . VAL A 1 86 ? 10.627 1.007 -23.820 1.00 96.69 86 VAL A C 1
ATOM 677 O O . VAL A 1 86 ? 11.668 1.086 -24.475 1.00 96.69 86 VAL A O 1
ATOM 680 N N . GLY A 1 87 ? 10.620 0.644 -22.536 1.00 96.31 87 GLY A N 1
ATOM 681 C CA . GLY A 1 87 ? 11.830 0.356 -21.769 1.00 96.31 87 GLY A CA 1
ATOM 682 C C . GLY A 1 87 ? 12.613 -0.836 -22.315 1.00 96.31 87 GLY A C 1
ATOM 683 O O . GLY A 1 87 ? 13.835 -0.768 -22.410 1.00 96.31 87 GLY A O 1
ATOM 684 N N . LEU A 1 88 ? 11.931 -1.901 -22.741 1.00 96.75 88 LEU A N 1
ATOM 685 C CA . LEU A 1 88 ? 12.564 -3.077 -23.338 1.00 96.75 88 LEU A CA 1
ATOM 686 C C . LEU A 1 88 ? 13.161 -2.772 -24.710 1.00 96.75 88 LEU A C 1
ATOM 688 O O . LEU A 1 88 ? 14.255 -3.247 -25.000 1.00 96.75 88 LEU A O 1
ATOM 692 N N . LEU A 1 89 ? 12.492 -1.968 -25.542 1.00 94.50 89 LEU A N 1
ATOM 693 C CA . LEU A 1 89 ? 13.049 -1.546 -26.831 1.00 94.50 89 LEU A CA 1
ATOM 694 C C . LEU A 1 89 ? 14.326 -0.716 -26.641 1.00 94.50 89 LEU A C 1
ATOM 696 O O . LEU A 1 89 ? 15.330 -0.967 -27.311 1.00 94.50 89 LEU A O 1
ATOM 700 N N . ALA A 1 90 ? 14.320 0.214 -25.683 1.00 90.94 90 ALA A N 1
ATOM 701 C CA . ALA A 1 90 ? 15.508 0.983 -25.323 1.00 90.94 90 ALA A CA 1
ATOM 702 C C . ALA A 1 90 ? 16.626 0.078 -24.768 1.00 90.94 90 ALA A C 1
ATOM 704 O O . ALA A 1 90 ? 17.762 0.128 -25.242 1.00 90.94 90 ALA A O 1
ATOM 705 N N . ALA A 1 91 ? 16.300 -0.807 -23.821 1.00 91.81 91 ALA A N 1
ATOM 706 C CA . ALA A 1 91 ? 17.247 -1.754 -23.231 1.00 91.81 91 ALA A CA 1
ATOM 707 C C . ALA A 1 91 ? 17.832 -2.727 -24.271 1.00 91.81 91 ALA A C 1
ATOM 709 O O . ALA A 1 91 ? 19.015 -3.072 -24.209 1.00 91.81 91 ALA A O 1
ATOM 710 N N . TYR A 1 92 ? 17.043 -3.146 -25.263 1.00 92.62 92 TYR A N 1
ATOM 711 C CA . TYR A 1 92 ? 17.528 -3.964 -26.371 1.00 92.62 92 TYR A CA 1
ATOM 712 C C . TYR A 1 92 ? 18.568 -3.211 -27.210 1.00 92.62 92 TYR A C 1
ATOM 714 O O . TYR A 1 92 ? 19.626 -3.763 -27.514 1.00 92.62 92 TYR A O 1
ATOM 722 N N . GLY A 1 93 ? 18.316 -1.933 -27.515 1.00 88.88 93 GLY A N 1
ATOM 723 C CA . GLY A 1 93 ? 19.275 -1.069 -28.206 1.00 88.88 93 GLY A CA 1
ATOM 724 C C . GLY A 1 93 ? 20.622 -0.989 -27.480 1.00 88.88 93 GLY A C 1
ATOM 725 O O . GLY A 1 93 ? 21.664 -1.254 -28.083 1.00 88.88 93 GLY A O 1
ATOM 726 N N . PHE A 1 94 ? 20.601 -0.717 -26.172 1.00 85.56 94 PHE A N 1
ATOM 727 C CA . PHE A 1 94 ? 21.819 -0.654 -25.356 1.00 85.56 94 PHE A CA 1
ATOM 728 C C . PHE A 1 94 ? 22.527 -2.009 -25.219 1.00 85.56 94 PHE A C 1
ATOM 730 O O . PHE A 1 94 ? 23.752 -2.076 -25.305 1.00 85.56 94 PHE A O 1
ATOM 737 N N . SER A 1 95 ? 21.780 -3.103 -25.049 1.00 89.81 95 SER A N 1
ATOM 738 C CA . SER A 1 95 ? 22.377 -4.434 -24.867 1.00 89.81 95 SER A CA 1
ATOM 739 C C . SER A 1 95 ? 22.984 -5.005 -26.149 1.00 89.81 95 SER A C 1
ATOM 741 O O . SER A 1 95 ? 24.004 -5.696 -26.086 1.00 89.81 95 SER A O 1
ATOM 743 N N . ARG A 1 96 ? 22.391 -4.730 -27.323 1.00 89.00 96 ARG A N 1
ATOM 744 C CA . ARG A 1 96 ? 22.863 -5.309 -28.588 1.00 89.00 96 ARG A CA 1
ATOM 745 C C . ARG A 1 96 ? 23.894 -4.452 -29.315 1.00 89.00 96 ARG A C 1
ATOM 747 O O . ARG A 1 96 ? 24.711 -5.017 -30.047 1.00 89.00 96 ARG A O 1
ATOM 754 N N . PHE A 1 97 ? 23.913 -3.137 -29.093 1.00 87.50 97 PHE A N 1
ATOM 755 C CA . PHE A 1 97 ? 24.834 -2.225 -29.778 1.00 87.50 97 PHE A CA 1
ATOM 756 C C . PHE A 1 97 ? 25.790 -1.492 -28.811 1.00 87.50 97 PHE A C 1
ATOM 758 O O . PHE A 1 97 ? 25.657 -0.284 -28.609 1.00 87.50 97 PHE A O 1
ATOM 765 N N . PRO A 1 98 ? 26.822 -2.175 -28.266 1.00 79.50 98 PRO A N 1
ATOM 766 C CA . PRO A 1 98 ? 27.823 -1.590 -27.358 1.00 79.50 98 PRO A CA 1
ATOM 767 C C . PRO A 1 98 ? 28.587 -0.377 -27.902 1.00 79.50 98 PRO A C 1
ATOM 769 O O . PRO A 1 98 ? 29.078 0.435 -27.138 1.00 79.50 98 PRO A O 1
ATOM 772 N N . LYS A 1 99 ? 28.727 -0.266 -29.228 1.00 78.88 99 LYS A N 1
ATOM 773 C CA . LYS A 1 99 ? 29.503 0.799 -29.891 1.00 78.88 99 LYS A CA 1
ATOM 774 C C . LYS A 1 99 ? 28.630 1.924 -30.459 1.00 78.88 99 LYS A C 1
ATOM 776 O O . LYS A 1 99 ? 29.118 2.726 -31.251 1.00 78.88 99 LYS A O 1
ATOM 781 N N . ALA A 1 100 ? 27.333 1.944 -30.145 1.00 80.88 100 ALA A N 1
ATOM 782 C CA . ALA A 1 100 ? 26.451 3.019 -30.585 1.00 80.88 100 ALA A CA 1
ATOM 783 C C . ALA A 1 100 ? 26.841 4.350 -29.903 1.00 80.88 100 ALA A 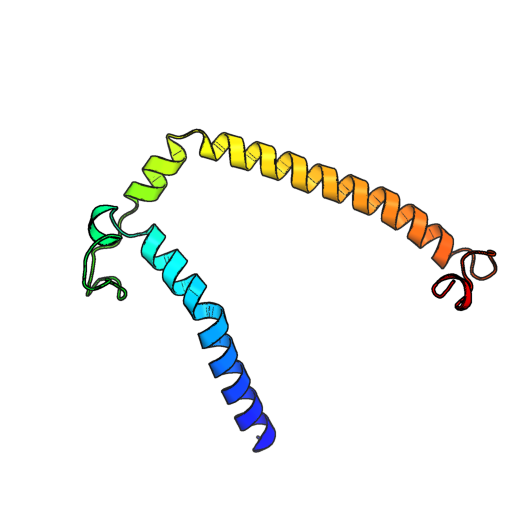C 1
ATOM 785 O O . ALA A 1 100 ? 27.220 4.321 -28.734 1.00 80.88 100 ALA A O 1
ATOM 786 N N . PRO A 1 101 ? 26.702 5.514 -30.571 1.00 72.38 101 PRO A N 1
ATOM 787 C CA . PRO A 1 101 ? 27.135 6.813 -30.031 1.00 72.38 101 PRO A CA 1
ATOM 788 C C . PRO A 1 101 ? 26.491 7.214 -28.694 1.00 72.38 101 PRO A C 1
ATOM 790 O O . PRO A 1 101 ? 27.052 8.021 -27.967 1.00 72.38 101 PRO A O 1
ATOM 793 N N . LEU A 1 102 ? 25.312 6.663 -28.385 1.00 72.12 102 LEU A N 1
ATOM 794 C CA . LEU A 1 102 ? 24.561 6.902 -27.145 1.00 72.12 102 LEU A CA 1
ATOM 795 C C . LEU A 1 102 ? 24.867 5.881 -26.032 1.00 72.12 102 LEU A C 1
ATOM 797 O O . LEU A 1 102 ? 24.278 5.963 -24.961 1.00 72.12 102 LEU A O 1
ATOM 801 N N . ASN A 1 103 ? 25.724 4.889 -26.289 1.00 74.81 103 ASN A N 1
ATOM 802 C CA . ASN A 1 103 ? 26.053 3.803 -25.357 1.00 74.81 103 ASN A CA 1
ATOM 803 C C . ASN A 1 103 ? 27.452 3.968 -24.735 1.00 74.81 103 ASN A C 1
ATOM 805 O O . ASN A 1 103 ? 28.102 2.987 -24.381 1.00 74.81 103 ASN A O 1
ATOM 809 N N . ASP A 1 104 ? 27.940 5.207 -24.662 1.00 75.19 104 ASP A N 1
ATOM 810 C CA . ASP A 1 104 ? 29.207 5.556 -24.020 1.00 75.19 104 ASP A CA 1
ATOM 811 C C . ASP A 1 104 ? 28.938 6.006 -22.572 1.00 75.19 104 ASP A C 1
ATOM 813 O O . ASP A 1 104 ? 27.935 6.658 -22.272 1.00 75.19 104 ASP A O 1
ATOM 817 N N . GLU A 1 105 ? 29.851 5.703 -21.653 1.00 71.75 105 GLU A N 1
ATOM 818 C CA . GLU A 1 105 ? 29.785 6.140 -20.253 1.00 71.75 105 GLU A CA 1
ATOM 819 C C . GLU A 1 105 ? 29.729 7.673 -20.145 1.00 71.75 105 GLU A C 1
ATOM 821 O O . GLU A 1 105 ? 29.157 8.228 -19.206 1.00 71.75 105 GLU A O 1
ATOM 826 N N . ARG A 1 106 ? 30.286 8.372 -21.144 1.00 66.12 106 ARG A N 1
ATOM 827 C CA . ARG A 1 106 ? 30.329 9.838 -21.210 1.00 66.12 106 ARG A CA 1
ATOM 828 C C . ARG A 1 106 ? 28.987 10.480 -21.557 1.00 66.12 106 ARG A C 1
ATOM 830 O O . ARG A 1 106 ? 28.782 11.629 -21.184 1.00 66.12 106 ARG A O 1
ATOM 837 N N . SER A 1 107 ? 28.068 9.774 -22.223 1.00 68.19 107 SER A N 1
ATOM 838 C CA . SER A 1 107 ? 26.770 10.349 -22.617 1.00 68.19 107 SER A CA 1
ATOM 839 C C . SER A 1 107 ? 25.748 10.455 -21.477 1.00 68.19 107 SER A C 1
ATOM 841 O O . SER A 1 107 ? 24.720 11.092 -21.662 1.00 68.19 107 SER A O 1
ATOM 843 N N . PHE A 1 108 ? 26.015 9.876 -20.300 1.00 65.44 108 PHE A N 1
ATOM 844 C CA . PHE A 1 108 ? 25.163 10.042 -19.109 1.00 65.44 108 PHE A CA 1
ATOM 845 C C . PHE A 1 108 ? 25.457 11.323 -18.303 1.00 65.44 108 PHE A C 1
ATOM 847 O O . PHE A 1 108 ? 24.647 11.696 -17.458 1.00 65.44 108 PHE A O 1
ATOM 854 N N . PHE A 1 109 ? 26.609 11.973 -18.525 1.00 68.12 109 PHE A N 1
ATOM 855 C CA . PHE A 1 109 ? 27.113 13.088 -17.703 1.00 68.12 109 PHE A CA 1
ATOM 856 C C . PHE A 1 109 ? 27.251 14.420 -18.460 1.00 68.12 109 PHE A C 1
ATOM 858 O O . PHE A 1 109 ? 27.895 15.343 -17.956 1.00 68.12 109 PHE A O 1
ATOM 865 N N . ILE A 1 110 ? 26.668 14.518 -19.655 1.00 58.25 110 ILE A N 1
ATOM 866 C CA . ILE A 1 110 ? 26.557 15.747 -20.456 1.00 58.25 110 ILE A CA 1
ATOM 867 C C . ILE A 1 110 ? 25.070 16.056 -20.599 1.00 58.25 110 ILE A C 1
ATOM 869 O O . ILE A 1 110 ? 24.700 17.234 -20.412 1.00 58.25 110 ILE A O 1
#

pLDDT: mean 90.63, std 8.26, range [58.25, 98.5]